Protein AF-A0A7S2Q113-F1 (afdb_monomer_lite)

Structure (mmCIF, N/CA/C/O backbone):
data_AF-A0A7S2Q113-F1
#
_entry.id   AF-A0A7S2Q113-F1
#
loop_
_atom_site.group_PDB
_atom_site.id
_atom_site.type_symbol
_atom_site.label_atom_id
_atom_site.label_alt_id
_atom_site.label_comp_id
_atom_site.label_asym_id
_atom_site.label_entity_id
_atom_site.label_seq_id
_atom_site.pdbx_PDB_ins_code
_atom_site.Cartn_x
_atom_site.Cartn_y
_atom_site.Cartn_z
_atom_site.occupancy
_atom_site.B_iso_or_equiv
_atom_site.auth_seq_id
_atom_site.auth_comp_id
_atom_site.auth_asym_id
_atom_site.auth_atom_id
_atom_site.pdbx_PDB_model_num
ATOM 1 N N . TRP A 1 1 ? 36.086 -0.479 -54.208 1.00 51.16 1 TRP A N 1
ATOM 2 C CA . TRP A 1 1 ? 34.833 0.301 -54.248 1.00 51.16 1 TRP A CA 1
ATOM 3 C C . TRP A 1 1 ? 33.619 -0.475 -53.724 1.00 51.16 1 TRP A C 1
ATOM 5 O O . TRP A 1 1 ? 32.955 0.051 -52.846 1.00 51.16 1 TRP A O 1
ATOM 15 N N . ALA A 1 2 ? 33.371 -1.733 -54.125 1.00 56.09 2 ALA A N 1
ATOM 16 C CA . ALA A 1 2 ? 32.239 -2.530 -53.607 1.00 56.09 2 ALA A CA 1
ATOM 17 C C . ALA A 1 2 ? 32.288 -2.850 -52.088 1.00 56.09 2 ALA A C 1
ATOM 19 O O . ALA A 1 2 ? 31.263 -2.809 -51.418 1.00 56.09 2 ALA A O 1
ATOM 20 N N . GLY A 1 3 ? 33.473 -3.099 -51.512 1.00 57.47 3 GLY A N 1
ATOM 21 C CA . GLY A 1 3 ? 33.609 -3.416 -50.077 1.00 57.47 3 GLY A CA 1
ATOM 22 C C . GLY A 1 3 ? 33.326 -2.251 -49.114 1.00 57.47 3 GLY A C 1
ATOM 23 O O . GLY A 1 3 ? 32.937 -2.481 -47.974 1.00 57.47 3 GLY A O 1
ATOM 24 N N . PHE A 1 4 ? 33.463 -1.000 -49.572 1.00 55.62 4 PHE A N 1
ATOM 25 C CA . PHE A 1 4 ? 33.225 0.191 -48.742 1.00 55.62 4 PHE A CA 1
ATOM 26 C C . PHE A 1 4 ? 31.723 0.447 -48.529 1.00 55.62 4 PHE A C 1
ATOM 28 O O . PHE A 1 4 ? 31.308 0.892 -47.463 1.00 55.62 4 PHE A O 1
ATOM 35 N N . LEU A 1 5 ?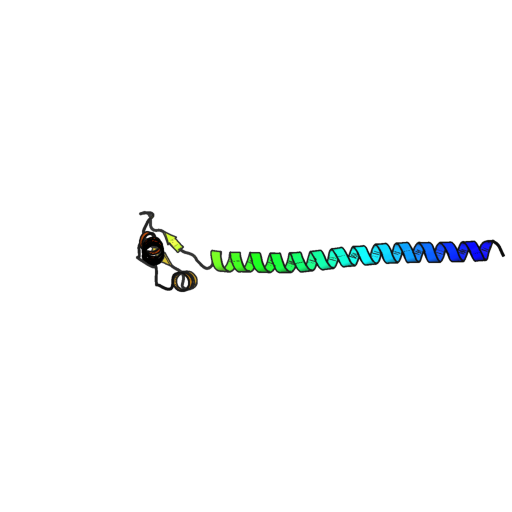 30.897 0.086 -49.519 1.00 56.81 5 LEU A N 1
ATOM 36 C CA . LEU A 1 5 ? 29.436 0.143 -49.422 1.00 56.81 5 LEU A CA 1
ATOM 37 C C . LEU A 1 5 ? 28.891 -0.941 -48.480 1.00 56.81 5 LEU A C 1
ATOM 39 O O . LEU A 1 5 ? 28.025 -0.656 -47.657 1.00 56.81 5 LEU A O 1
ATOM 43 N N . ALA A 1 6 ? 29.453 -2.154 -48.530 1.00 58.38 6 ALA A N 1
ATOM 44 C CA . ALA A 1 6 ? 29.066 -3.239 -47.628 1.00 58.38 6 ALA A CA 1
ATOM 45 C C . ALA A 1 6 ? 29.376 -2.903 -46.155 1.00 58.38 6 ALA A C 1
ATOM 47 O O . ALA A 1 6 ? 28.520 -3.081 -45.288 1.00 58.38 6 ALA A O 1
ATOM 48 N N . ALA A 1 7 ? 30.552 -2.328 -45.876 1.00 60.59 7 ALA A N 1
ATOM 49 C CA . ALA A 1 7 ? 30.933 -1.906 -44.526 1.00 60.59 7 ALA A CA 1
ATOM 50 C C . ALA A 1 7 ? 29.991 -0.831 -43.944 1.00 60.59 7 ALA A C 1
ATOM 52 O O . ALA A 1 7 ? 29.646 -0.896 -42.764 1.00 60.59 7 ALA A O 1
ATOM 53 N N . GLY A 1 8 ? 29.519 0.110 -44.773 1.00 61.81 8 GLY A N 1
ATOM 54 C CA . GLY A 1 8 ? 28.545 1.129 -44.364 1.00 61.81 8 GLY A CA 1
ATOM 55 C C . GLY A 1 8 ? 27.152 0.567 -44.056 1.00 61.81 8 GLY A C 1
ATOM 56 O O . GLY A 1 8 ? 26.486 1.031 -43.135 1.00 61.81 8 GLY A O 1
ATOM 57 N N . THR A 1 9 ? 26.710 -0.467 -44.778 1.00 67.94 9 THR A N 1
ATOM 58 C CA . THR A 1 9 ? 25.408 -1.108 -44.507 1.00 67.94 9 THR A CA 1
ATOM 59 C C . THR A 1 9 ? 25.409 -1.959 -43.238 1.00 67.94 9 THR A C 1
ATOM 61 O O . THR A 1 9 ? 24.409 -1.998 -42.522 1.00 67.94 9 THR A O 1
ATOM 64 N N . VAL A 1 10 ? 26.539 -2.595 -42.910 1.00 69.44 10 VAL A N 1
ATOM 65 C CA . VAL A 1 10 ? 26.670 -3.413 -41.695 1.00 69.44 10 VAL A CA 1
ATOM 66 C C . VAL A 1 10 ? 26.693 -2.535 -40.441 1.00 69.44 10 VAL A C 1
ATOM 68 O O . VAL A 1 10 ? 26.041 -2.871 -39.453 1.00 69.44 10 VAL A O 1
ATOM 71 N N . SER A 1 11 ? 27.373 -1.384 -40.474 1.00 72.50 11 SER A N 1
ATOM 72 C CA . SER A 1 11 ? 27.407 -0.458 -39.332 1.00 72.50 11 SER A CA 1
ATOM 73 C C . SER A 1 11 ? 26.042 0.178 -39.049 1.00 72.50 11 SER A C 1
ATOM 75 O O . SER A 1 11 ? 25.645 0.276 -37.887 1.00 72.50 11 SER A O 1
ATOM 77 N N . LEU A 1 12 ? 25.284 0.529 -40.093 1.00 71.19 12 LEU A N 1
ATOM 78 C CA . LEU A 1 12 ? 23.906 1.019 -39.966 1.00 71.19 12 LEU A CA 1
ATOM 79 C C . LEU A 1 12 ? 22.956 -0.052 -39.413 1.00 71.19 12 LEU A C 1
ATOM 81 O O . LEU A 1 12 ? 22.134 0.250 -38.549 1.00 71.19 12 LEU A O 1
ATOM 85 N N . GLY A 1 13 ? 23.093 -1.305 -39.857 1.00 72.62 13 GLY A N 1
ATOM 86 C CA . GLY A 1 13 ? 22.308 -2.425 -39.331 1.00 72.62 13 GLY A CA 1
ATOM 87 C C . GLY A 1 13 ? 22.566 -2.678 -37.843 1.00 72.62 13 GLY A C 1
ATOM 88 O O . GLY A 1 13 ? 21.622 -2.828 -37.068 1.00 72.62 13 GLY A O 1
ATOM 89 N N . LEU A 1 14 ? 23.832 -2.650 -37.415 1.00 74.88 14 LEU A N 1
ATOM 90 C CA . LEU A 1 14 ? 24.204 -2.798 -36.004 1.00 74.88 14 LEU A CA 1
ATOM 91 C C . LEU A 1 14 ? 23.697 -1.634 -35.144 1.00 74.88 14 LEU A C 1
ATOM 93 O O . LEU A 1 14 ? 23.213 -1.866 -34.037 1.00 74.88 14 LEU A O 1
ATOM 97 N N . ALA A 1 15 ? 23.747 -0.402 -35.656 1.00 76.81 15 ALA A N 1
ATOM 98 C CA . ALA A 1 15 ? 23.194 0.761 -34.968 1.00 76.81 15 ALA A CA 1
ATOM 99 C C . ALA A 1 15 ? 21.667 0.663 -34.806 1.00 76.81 15 ALA A C 1
ATOM 101 O O . ALA A 1 15 ? 21.149 0.964 -33.733 1.00 76.81 15 ALA A O 1
ATOM 102 N N . ALA A 1 16 ? 20.949 0.183 -35.825 1.00 74.56 16 ALA A N 1
ATOM 103 C CA . ALA A 1 16 ? 19.502 -0.025 -35.752 1.00 74.56 16 ALA A CA 1
ATOM 104 C C . ALA A 1 16 ? 19.119 -1.108 -34.728 1.00 74.56 16 ALA A C 1
ATOM 106 O O . ALA A 1 16 ? 18.182 -0.920 -33.953 1.00 74.56 16 ALA A O 1
ATOM 107 N N . VAL A 1 17 ? 19.872 -2.213 -34.668 1.00 76.81 17 VAL A N 1
ATOM 108 C CA . VAL A 1 17 ? 19.665 -3.275 -33.667 1.00 76.81 17 VAL A CA 1
ATOM 109 C C . VAL A 1 17 ? 20.003 -2.783 -32.258 1.00 76.81 17 VAL A C 1
ATOM 111 O O . VAL A 1 17 ? 19.256 -3.061 -31.320 1.00 76.81 17 VAL A O 1
ATOM 114 N N . ALA A 1 18 ? 21.080 -2.009 -32.098 1.00 78.31 18 ALA A N 1
ATOM 115 C CA . ALA A 1 18 ? 21.433 -1.393 -30.821 1.00 78.31 18 ALA A CA 1
ATOM 116 C C . ALA A 1 18 ? 20.352 -0.408 -30.349 1.00 78.31 18 ALA A C 1
ATOM 11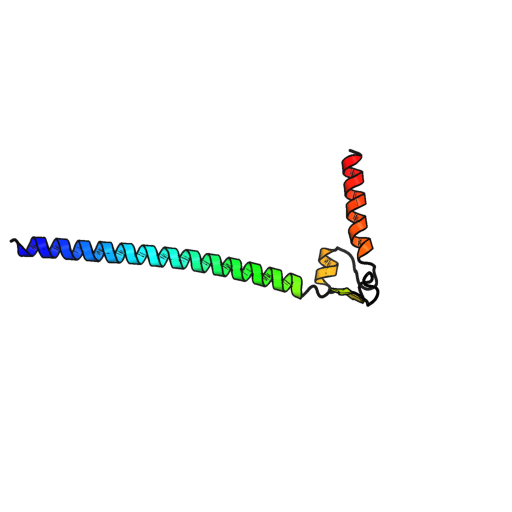8 O O . ALA A 1 18 ? 19.982 -0.420 -29.176 1.00 78.31 18 ALA A O 1
ATOM 119 N N . TRP A 1 19 ? 19.792 0.391 -31.261 1.00 76.12 19 TRP A N 1
ATOM 120 C CA . TRP A 1 19 ? 18.712 1.328 -30.955 1.00 76.12 19 TRP A CA 1
ATOM 121 C C . TRP A 1 19 ? 17.418 0.609 -30.561 1.00 76.12 19 TRP A C 1
ATOM 123 O O . TRP A 1 19 ? 16.808 0.957 -29.553 1.00 76.12 19 TRP A O 1
ATOM 133 N N . ALA A 1 20 ? 17.038 -0.436 -31.303 1.00 72.94 20 ALA A N 1
ATOM 134 C CA . ALA A 1 20 ? 15.872 -1.263 -30.993 1.00 72.94 20 ALA A CA 1
ATOM 135 C C . ALA A 1 20 ? 16.026 -2.029 -29.664 1.00 72.94 20 ALA A C 1
ATOM 137 O O . ALA A 1 20 ? 15.057 -2.218 -28.926 1.00 72.94 20 ALA A O 1
ATOM 138 N N . GLY A 1 21 ? 17.246 -2.461 -29.328 1.00 69.44 21 GLY A N 1
ATOM 139 C CA . GLY A 1 21 ? 17.554 -3.058 -28.028 1.00 69.44 21 GLY A CA 1
ATOM 140 C C . GLY A 1 21 ? 17.483 -2.040 -26.887 1.00 69.44 21 GLY A C 1
ATOM 141 O O . GLY A 1 21 ? 16.926 -2.333 -25.829 1.00 69.44 21 GLY A O 1
ATOM 142 N N . TYR A 1 22 ? 17.994 -0.829 -27.116 1.00 75.62 22 TYR A N 1
ATOM 143 C CA . TYR A 1 22 ? 17.987 0.256 -26.137 1.00 75.62 22 TYR A CA 1
ATOM 144 C C . TYR A 1 22 ? 16.570 0.746 -25.813 1.00 75.62 22 TYR A C 1
ATOM 146 O O . TYR A 1 22 ? 16.236 0.902 -24.639 1.00 75.62 22 TYR A O 1
ATOM 154 N N . SER A 1 23 ? 15.709 0.922 -26.821 1.00 71.69 23 SER A N 1
ATOM 155 C CA . SER A 1 23 ? 14.307 1.302 -26.598 1.00 71.69 23 SER A CA 1
ATOM 156 C C . SER A 1 23 ? 13.568 0.252 -25.772 1.00 71.69 23 SER A C 1
ATOM 158 O O . SER A 1 23 ? 12.878 0.589 -24.817 1.00 71.69 23 SER A O 1
ATOM 160 N N . ARG A 1 24 ? 13.804 -1.033 -26.052 1.00 73.81 24 ARG A N 1
ATOM 161 C CA . ARG A 1 24 ? 13.170 -2.128 -25.315 1.00 73.81 24 ARG A CA 1
ATOM 162 C C . ARG A 1 24 ? 13.595 -2.174 -23.844 1.00 73.81 24 ARG A C 1
ATOM 164 O O . ARG A 1 24 ? 12.769 -2.441 -22.978 1.00 73.81 24 ARG A O 1
ATOM 171 N N . LEU A 1 25 ? 14.870 -1.914 -23.546 1.00 70.56 25 LEU A N 1
ATOM 172 C CA . LEU A 1 25 ? 15.361 -1.834 -22.164 1.00 70.56 25 LEU A CA 1
ATOM 173 C C . LEU A 1 25 ? 14.754 -0.652 -21.405 1.00 70.56 25 LEU A C 1
ATOM 175 O O . LEU A 1 25 ? 14.456 -0.779 -20.218 1.00 70.56 25 LEU A O 1
ATOM 179 N N . ARG A 1 26 ? 14.545 0.473 -22.091 1.00 78.19 26 ARG A N 1
ATOM 180 C CA . ARG A 1 26 ? 13.872 1.639 -21.521 1.00 78.19 26 ARG A CA 1
ATOM 181 C C . ARG A 1 26 ? 12.420 1.328 -21.163 1.00 78.19 26 ARG A C 1
ATOM 183 O O . ARG A 1 26 ? 12.022 1.598 -20.036 1.00 78.19 26 ARG A O 1
ATOM 190 N N . ASP A 1 27 ? 11.684 0.676 -22.060 1.00 76.56 27 ASP A N 1
ATOM 191 C CA . ASP A 1 27 ? 10.295 0.278 -21.800 1.00 76.56 27 ASP A CA 1
ATOM 192 C C . ASP A 1 27 ? 10.199 -0.668 -20.589 1.00 76.56 27 ASP A C 1
ATOM 194 O O . ASP A 1 27 ? 9.335 -0.506 -19.728 1.00 76.56 27 ASP A O 1
ATOM 198 N N . PHE A 1 28 ? 11.132 -1.620 -20.457 1.00 71.94 28 PHE A N 1
ATOM 199 C CA . PHE A 1 28 ? 11.198 -2.488 -19.275 1.00 71.94 28 PHE A CA 1
ATOM 200 C C . PHE A 1 28 ? 11.497 -1.720 -17.983 1.00 71.94 28 PHE A C 1
ATOM 202 O O . PHE A 1 28 ? 10.950 -2.062 -16.934 1.00 71.94 28 PHE A O 1
ATOM 209 N N . TYR A 1 29 ? 12.351 -0.699 -18.039 1.00 77.38 29 TYR A N 1
ATOM 210 C CA . TYR A 1 29 ? 12.685 0.124 -16.878 1.00 77.38 29 TYR A CA 1
ATOM 211 C C . TYR A 1 29 ? 11.492 0.975 -16.419 1.00 77.38 29 TYR A C 1
ATOM 213 O O . TYR A 1 29 ? 11.192 1.033 -15.224 1.00 77.38 29 TYR A O 1
ATOM 221 N N . ASP A 1 30 ? 10.760 1.568 -17.360 1.00 80.06 30 ASP A N 1
ATOM 222 C CA . ASP A 1 30 ? 9.564 2.361 -17.066 1.00 80.06 30 ASP A CA 1
ATOM 223 C C . ASP A 1 30 ? 8.452 1.480 -16.464 1.00 80.06 30 ASP A C 1
ATOM 225 O O . ASP A 1 30 ? 7.852 1.832 -15.447 1.00 80.06 30 ASP A O 1
ATOM 229 N N . VAL A 1 31 ? 8.250 0.266 -16.986 1.00 76.44 31 VAL A N 1
ATOM 230 C CA . VAL A 1 31 ? 7.307 -0.703 -16.396 1.00 76.44 31 VAL A CA 1
ATOM 231 C C . VAL A 1 31 ? 7.759 -1.160 -15.005 1.00 76.44 31 VAL A C 1
ATOM 233 O O . VAL A 1 31 ? 6.943 -1.261 -14.089 1.00 76.44 31 VAL A O 1
ATOM 236 N N . TYR A 1 32 ? 9.055 -1.408 -14.805 1.00 74.38 32 TYR A N 1
ATOM 237 C CA . TYR A 1 32 ? 9.588 -1.831 -13.508 1.00 74.38 32 TYR A CA 1
ATOM 238 C C . TYR A 1 32 ? 9.432 -0.750 -12.432 1.00 74.38 32 TYR A C 1
ATOM 240 O O . TYR A 1 32 ? 9.077 -1.050 -11.290 1.00 74.38 32 TYR A O 1
ATOM 248 N N . THR A 1 33 ? 9.681 0.512 -12.782 1.00 78.94 33 THR A N 1
ATOM 249 C CA . THR A 1 33 ? 9.498 1.636 -11.854 1.00 78.94 33 THR A CA 1
ATOM 250 C C . THR A 1 33 ? 8.029 1.822 -11.486 1.00 78.94 33 THR A C 1
ATOM 252 O O . THR A 1 33 ? 7.731 1.965 -10.298 1.00 78.94 33 THR A O 1
ATOM 255 N N . LEU A 1 34 ? 7.115 1.712 -12.452 1.00 82.25 34 LEU A N 1
ATOM 256 C CA . LEU A 1 34 ? 5.673 1.749 -12.207 1.00 82.25 34 LEU A CA 1
ATOM 257 C C . LEU A 1 34 ? 5.220 0.604 -11.287 1.00 82.25 34 LEU A C 1
ATOM 259 O O . LEU A 1 34 ? 4.583 0.857 -10.266 1.00 82.25 34 LEU A O 1
ATOM 263 N N . LEU A 1 35 ? 5.654 -0.630 -11.556 1.00 70.69 35 LEU A N 1
ATOM 264 C CA . LEU A 1 35 ? 5.385 -1.790 -10.698 1.00 70.69 35 LEU A CA 1
ATOM 265 C C . LEU A 1 35 ? 5.974 -1.633 -9.289 1.00 70.69 35 LEU A C 1
ATOM 267 O O . LEU A 1 35 ? 5.374 -2.077 -8.315 1.00 70.69 35 LEU A O 1
ATOM 271 N N . CYS A 1 36 ? 7.138 -0.998 -9.142 1.00 75.44 36 CYS A N 1
ATOM 272 C CA . CYS A 1 36 ? 7.710 -0.697 -7.828 1.00 75.44 36 CYS A CA 1
ATOM 273 C C . CYS A 1 36 ? 6.876 0.322 -7.047 1.00 75.44 36 CYS A C 1
ATOM 275 O O . CYS A 1 36 ? 6.743 0.190 -5.828 1.00 75.44 36 CYS A O 1
ATOM 277 N N . VAL A 1 37 ? 6.330 1.332 -7.724 1.00 76.56 37 VAL A N 1
ATOM 278 C CA . VAL A 1 37 ? 5.443 2.325 -7.108 1.00 76.56 37 VAL A CA 1
ATOM 279 C C . VAL A 1 37 ? 4.122 1.675 -6.704 1.00 76.56 37 VAL A C 1
ATOM 281 O O . VAL A 1 37 ? 3.712 1.835 -5.557 1.00 76.56 37 VAL A O 1
ATOM 284 N N . GLU A 1 38 ? 3.512 0.869 -7.575 1.00 72.94 38 GLU A N 1
ATOM 285 C CA . GLU A 1 38 ? 2.299 0.110 -7.243 1.00 72.94 38 GLU A CA 1
ATOM 286 C C . GLU A 1 38 ? 2.539 -0.884 -6.106 1.00 72.94 38 GLU A C 1
ATOM 288 O O . GLU A 1 38 ? 1.742 -0.977 -5.172 1.00 72.94 38 GLU A O 1
ATOM 293 N N . ARG A 1 39 ? 3.683 -1.577 -6.111 1.00 72.25 39 ARG A N 1
ATOM 294 C CA . ARG A 1 39 ? 4.059 -2.486 -5.026 1.00 72.25 39 ARG A CA 1
ATOM 295 C C . ARG A 1 39 ? 4.216 -1.738 -3.709 1.00 72.25 39 ARG A C 1
ATOM 297 O O . ARG A 1 39 ? 3.722 -2.217 -2.694 1.00 72.25 39 ARG A O 1
ATOM 304 N N . LYS A 1 40 ? 4.856 -0.567 -3.705 1.00 76.25 40 LYS A N 1
ATOM 305 C CA . LYS A 1 40 ? 4.949 0.270 -2.502 1.00 76.25 40 LYS A CA 1
ATOM 306 C C . LYS A 1 40 ? 3.573 0.732 -2.040 1.00 76.25 40 LYS A C 1
ATOM 308 O O . LYS A 1 40 ? 3.275 0.565 -0.869 1.00 76.25 40 LYS A O 1
ATOM 313 N N . ALA A 1 41 ? 2.726 1.225 -2.940 1.00 70.56 41 ALA A N 1
ATOM 314 C CA . ALA A 1 41 ? 1.370 1.649 -2.602 1.00 70.56 41 ALA A CA 1
ATOM 315 C C . ALA A 1 41 ? 0.541 0.498 -2.006 1.00 70.56 41 ALA A C 1
ATOM 317 O O . ALA A 1 41 ? -0.073 0.666 -0.958 1.00 70.56 41 ALA A O 1
ATOM 318 N N . SER A 1 42 ? 0.584 -0.690 -2.617 1.00 64.88 42 SER A N 1
ATOM 319 C CA . SER A 1 42 ? -0.102 -1.885 -2.107 1.00 64.88 42 SER A CA 1
ATOM 320 C C . SER A 1 42 ? 0.443 -2.339 -0.753 1.00 64.88 42 SER A C 1
ATOM 322 O O . SER A 1 42 ? -0.340 -2.671 0.131 1.00 64.88 42 SER A O 1
ATOM 324 N N . ALA A 1 43 ? 1.764 -2.286 -0.554 1.00 69.38 43 ALA A N 1
ATOM 325 C CA . ALA A 1 43 ? 2.390 -2.589 0.725 1.00 69.38 43 ALA A CA 1
ATOM 326 C C . ALA A 1 43 ? 1.973 -1.581 1.798 1.00 69.38 43 ALA A C 1
ATOM 328 O O . ALA A 1 43 ? 1.638 -1.997 2.892 1.00 69.38 43 ALA A O 1
ATOM 329 N N . THR A 1 44 ? 1.923 -0.284 1.490 1.00 71.56 44 THR A N 1
ATOM 330 C CA . THR A 1 44 ? 1.480 0.750 2.436 1.00 71.56 44 THR A CA 1
ATOM 331 C C . THR A 1 44 ? -0.003 0.625 2.774 1.00 71.56 44 THR A C 1
ATOM 333 O O . THR A 1 44 ? -0.384 0.816 3.921 1.00 71.56 44 THR A O 1
ATOM 336 N N . ILE A 1 45 ? -0.855 0.279 1.805 1.00 65.69 45 ILE A N 1
ATOM 337 C CA . ILE A 1 45 ? -2.276 0.016 2.071 1.00 65.69 45 ILE A CA 1
ATOM 338 C C . ILE A 1 45 ? -2.425 -1.221 2.954 1.00 65.69 45 ILE A C 1
ATOM 340 O O . ILE A 1 45 ? -3.165 -1.177 3.930 1.00 65.69 45 ILE A O 1
ATOM 344 N N . LEU A 1 46 ? -1.705 -2.302 2.647 1.00 63.19 46 LEU A N 1
ATOM 345 C CA . LEU A 1 46 ? -1.700 -3.502 3.478 1.00 63.19 46 LEU A CA 1
ATOM 346 C C . LEU A 1 46 ? -1.154 -3.221 4.876 1.00 63.19 46 LEU A C 1
ATOM 348 O O . LEU A 1 46 ? -1.726 -3.717 5.828 1.00 63.19 46 LEU A O 1
ATOM 352 N N . ASP A 1 47 ? -0.122 -2.396 5.013 1.00 60.88 47 ASP A N 1
ATOM 353 C CA . ASP A 1 47 ? 0.436 -1.977 6.300 1.00 60.88 47 ASP A CA 1
ATOM 354 C C . ASP A 1 47 ? -0.594 -1.174 7.111 1.00 60.88 47 ASP A C 1
ATOM 356 O O . ASP A 1 47 ? -0.880 -1.518 8.249 1.00 60.88 47 ASP A O 1
ATOM 360 N N . MET A 1 48 ? -1.286 -0.204 6.496 1.00 60.31 48 MET A N 1
ATOM 361 C CA . MET A 1 48 ? -2.389 0.527 7.147 1.00 60.31 48 MET A CA 1
ATOM 362 C C . MET A 1 48 ? -3.559 -0.385 7.555 1.00 60.31 48 MET A C 1
ATOM 364 O O . MET A 1 48 ? -4.182 -0.177 8.600 1.00 60.31 48 MET A O 1
ATOM 368 N N . VAL A 1 49 ? -3.879 -1.390 6.737 1.00 61.31 49 VAL A N 1
ATOM 369 C CA . VAL A 1 49 ? -4.955 -2.359 7.010 1.00 61.31 49 VAL A CA 1
ATOM 370 C C . VAL A 1 49 ? -4.521 -3.406 8.046 1.00 61.31 49 VAL A C 1
ATOM 372 O O . VAL A 1 49 ? -5.334 -3.847 8.851 1.00 61.31 49 VAL A O 1
ATOM 375 N N . CYS A 1 50 ? -3.247 -3.790 8.081 1.00 56.41 50 CYS A N 1
ATOM 376 C CA . CYS A 1 50 ? -2.708 -4.753 9.041 1.00 56.41 50 CYS A CA 1
ATOM 377 C C . CYS A 1 50 ? -2.397 -4.117 10.406 1.00 56.41 50 CYS A C 1
ATOM 379 O O . CYS A 1 50 ? -2.603 -4.780 11.421 1.00 56.41 50 CYS A O 1
ATOM 381 N N . ASP A 1 51 ? -1.995 -2.844 10.465 1.00 53.34 51 ASP A N 1
ATOM 382 C CA . ASP A 1 51 ? -1.849 -2.081 11.719 1.00 53.34 51 ASP A CA 1
ATOM 383 C C . ASP A 1 51 ? -3.207 -1.690 12.334 1.00 53.34 51 ASP A C 1
ATOM 385 O O . ASP A 1 51 ? -3.317 -1.369 13.527 1.00 53.34 51 ASP A O 1
ATOM 389 N N . SER A 1 52 ? -4.290 -1.775 11.556 1.00 57.25 52 SER A N 1
ATOM 390 C CA . SER A 1 52 ? -5.661 -1.701 12.066 1.00 57.25 52 SER A CA 1
ATOM 391 C C . SER A 1 52 ? -6.146 -3.049 12.615 1.00 57.25 52 SER A C 1
ATOM 393 O O . SER A 1 52 ? -7.124 -3.626 12.154 1.00 57.25 52 SER A O 1
ATOM 395 N N . VAL A 1 53 ? -5.465 -3.568 13.645 1.00 65.12 53 VAL A N 1
ATOM 396 C CA . VAL A 1 53 ? -5.915 -4.776 14.354 1.00 65.12 53 VAL A CA 1
ATOM 397 C C . VAL A 1 53 ? -7.178 -4.460 15.156 1.00 65.12 53 VAL A C 1
ATOM 399 O O . VAL A 1 53 ? -7.122 -3.867 16.236 1.00 65.12 53 VAL A O 1
ATOM 402 N N . VAL A 1 54 ? -8.319 -4.895 14.628 1.00 66.12 54 VAL A N 1
ATOM 403 C CA . VAL A 1 54 ? -9.601 -4.924 15.335 1.00 66.12 54 VAL A CA 1
ATOM 404 C C . VAL A 1 54 ? -9.885 -6.363 15.721 1.00 66.12 54 VAL A C 1
ATOM 406 O O . VAL A 1 54 ? -10.079 -7.223 14.864 1.00 66.12 54 VAL A O 1
ATOM 409 N N . LEU A 1 55 ? -9.890 -6.636 17.021 1.00 72.69 55 LEU A N 1
ATOM 410 C CA . LEU A 1 55 ? -10.294 -7.934 17.542 1.00 72.69 55 LEU A CA 1
ATOM 411 C C . LEU A 1 55 ? -11.774 -7.880 17.888 1.00 72.69 55 LEU A C 1
ATOM 413 O O . LEU A 1 55 ? -12.208 -7.037 18.673 1.00 72.69 55 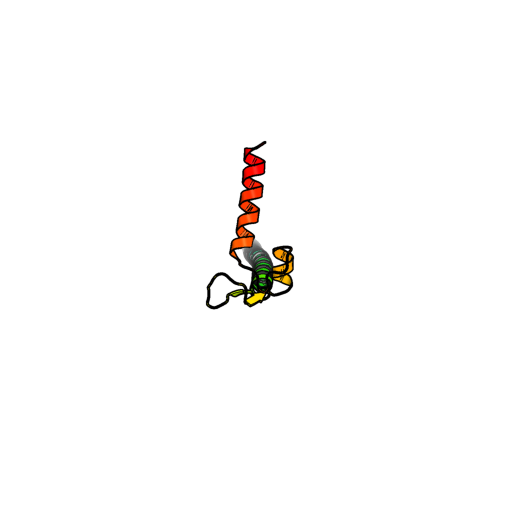LEU A O 1
ATOM 417 N N . ILE A 1 56 ? -12.535 -8.808 17.326 1.00 74.62 56 ILE A N 1
ATOM 418 C CA . ILE A 1 56 ? -13.949 -9.001 17.637 1.00 74.62 56 ILE A CA 1
ATOM 419 C C . ILE A 1 56 ? -14.030 -10.009 18.786 1.00 74.62 56 ILE A C 1
ATOM 421 O O . ILE A 1 56 ? -13.264 -10.972 18.822 1.00 74.62 56 ILE A O 1
ATOM 425 N N . ALA A 1 57 ? -14.877 -9.741 19.774 1.00 77.00 57 ALA A N 1
ATOM 426 C CA . ALA A 1 57 ? -15.139 -10.663 20.870 1.00 77.00 57 ALA A CA 1
ATOM 427 C C . ALA A 1 57 ? -15.872 -11.921 20.364 1.00 77.00 57 ALA A C 1
ATOM 429 O O . ALA A 1 57 ? -16.359 -11.967 19.235 1.00 77.00 57 ALA A O 1
ATOM 430 N N . GLU A 1 58 ? -15.950 -12.960 21.201 1.00 77.31 58 GLU A N 1
ATOM 431 C CA . GLU A 1 58 ? -16.595 -14.240 20.850 1.00 77.31 58 GLU A CA 1
ATOM 432 C C . GLU A 1 58 ? -18.086 -1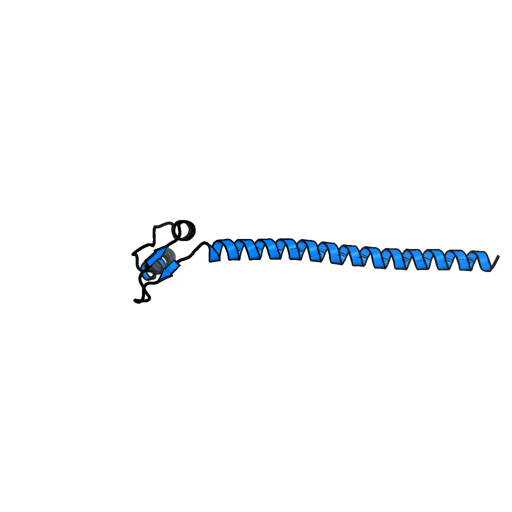4.101 20.497 1.00 77.31 58 GLU A C 1
ATOM 434 O O . GLU A 1 58 ? -18.656 -14.984 19.861 1.00 77.31 58 GLU A O 1
ATOM 439 N N . ASP A 1 59 ? -18.708 -12.981 20.873 1.00 78.69 59 ASP A N 1
ATOM 440 C CA . ASP A 1 59 ? -20.081 -12.628 20.512 1.00 78.69 59 ASP A CA 1
ATOM 441 C C . ASP A 1 59 ? -20.238 -12.173 19.048 1.00 78.69 59 ASP A C 1
ATOM 443 O O . ASP A 1 59 ? -21.363 -12.053 18.562 1.00 78.69 59 ASP A O 1
ATOM 447 N N . GLY A 1 60 ? -19.131 -11.929 18.338 1.00 76.31 60 GLY A N 1
ATOM 448 C CA . GLY A 1 60 ? -19.106 -11.546 16.927 1.00 76.31 60 GLY A CA 1
ATOM 449 C C . GLY A 1 60 ? -19.590 -10.122 16.629 1.00 76.31 60 GLY A C 1
ATOM 450 O O . GLY A 1 60 ? -19.593 -9.728 15.465 1.00 76.31 60 GLY A O 1
ATOM 451 N N . ASP A 1 61 ? -19.982 -9.347 17.643 1.00 79.06 61 ASP A N 1
ATOM 452 C CA . ASP A 1 61 ? -20.562 -8.003 17.482 1.00 79.06 61 ASP A CA 1
ATOM 453 C C . ASP A 1 61 ? -19.762 -6.944 18.250 1.00 79.06 61 ASP A C 1
ATOM 455 O O . ASP A 1 61 ? -19.688 -5.795 17.816 1.00 79.06 61 ASP A O 1
ATOM 459 N N . THR A 1 62 ? -19.102 -7.305 19.353 1.00 82.19 62 THR A N 1
ATOM 460 C CA . THR A 1 62 ? -18.372 -6.346 20.191 1.00 82.19 62 THR A CA 1
ATOM 461 C C . THR A 1 62 ? -16.892 -6.289 19.818 1.00 82.19 62 THR A C 1
ATOM 463 O O . THR A 1 62 ? -16.220 -7.311 19.697 1.00 82.19 62 THR A O 1
ATOM 466 N N . VAL A 1 63 ? -16.329 -5.088 19.680 1.00 82.69 63 VAL A N 1
ATOM 467 C CA . VAL A 1 63 ? -14.884 -4.903 19.485 1.00 82.69 63 VAL A CA 1
ATOM 468 C C . VAL A 1 63 ? -14.172 -5.070 20.828 1.00 82.69 63 VAL A C 1
ATOM 470 O O . VAL A 1 63 ? -14.280 -4.221 21.709 1.00 82.69 63 VAL A O 1
ATOM 473 N N . SER A 1 64 ? -13.411 -6.146 21.002 1.00 78.69 64 SER A N 1
ATOM 474 C CA . SER A 1 64 ? -12.626 -6.390 22.223 1.00 78.69 64 SER A CA 1
ATOM 475 C C . SER A 1 64 ? -11.376 -5.508 22.298 1.00 78.69 64 SER A C 1
ATOM 477 O O . SER A 1 64 ? -10.990 -5.042 23.375 1.00 78.69 64 SER A O 1
ATOM 479 N N . LYS A 1 65 ? -10.757 -5.231 21.148 1.00 76.00 65 LYS A N 1
ATOM 480 C CA . LYS A 1 65 ? -9.579 -4.369 21.035 1.00 76.00 65 LYS A CA 1
ATOM 481 C C . LYS A 1 65 ? -9.621 -3.625 19.708 1.00 76.00 65 LYS A C 1
ATOM 483 O O . LYS A 1 65 ? -9.717 -4.264 18.665 1.00 76.00 65 LYS A O 1
ATOM 488 N N . SER A 1 66 ? -9.540 -2.300 19.758 1.00 77.62 66 SER A N 1
ATOM 489 C CA . SER A 1 66 ? -9.322 -1.451 18.588 1.00 77.62 66 SER A CA 1
ATOM 490 C C . SER A 1 66 ? -7.912 -0.874 18.636 1.00 77.62 66 SER A C 1
ATOM 492 O O . SER A 1 66 ? -7.349 -0.661 19.714 1.00 77.62 66 SER A O 1
ATOM 494 N N . SER A 1 67 ? -7.317 -0.650 17.468 1.00 76.31 67 SER A N 1
ATOM 495 C CA . SER A 1 67 ? -6.084 0.119 17.363 1.00 76.31 67 SER A CA 1
ATOM 496 C C . SER A 1 67 ? -6.388 1.584 17.042 1.00 76.31 67 SER A C 1
ATOM 498 O O . SER A 1 67 ? -7.405 1.927 16.439 1.00 76.31 67 SER A O 1
ATOM 500 N N . GLN A 1 68 ? -5.473 2.465 17.442 1.00 74.69 68 GLN A N 1
ATOM 501 C CA . GLN A 1 68 ? -5.600 3.914 17.272 1.00 74.69 68 GLN A CA 1
ATOM 502 C C . GLN A 1 68 ? -5.834 4.361 15.809 1.00 74.69 68 GLN A C 1
ATOM 504 O O . GLN A 1 68 ? -6.656 5.254 15.597 1.00 74.69 68 GLN A O 1
ATOM 509 N N . PRO A 1 69 ? -5.187 3.752 14.789 1.00 70.56 69 PRO A N 1
ATOM 510 C CA . PRO A 1 69 ? -5.471 4.050 13.383 1.00 70.56 69 PRO A CA 1
ATOM 511 C C . PRO A 1 69 ? -6.909 3.712 12.972 1.00 70.56 69 PRO A C 1
ATOM 513 O O . PRO A 1 69 ? -7.531 4.460 12.220 1.00 70.56 69 PRO A O 1
ATOM 516 N N . PHE A 1 70 ? -7.458 2.611 13.488 1.00 72.62 70 PHE A N 1
ATOM 517 C CA . PHE A 1 70 ? -8.841 2.221 13.224 1.00 72.62 70 PHE A CA 1
ATOM 518 C C . PHE A 1 70 ? -9.832 3.193 13.873 1.00 72.62 70 PHE A C 1
ATOM 520 O O . PHE A 1 70 ? -10.764 3.661 13.220 1.00 72.62 70 PHE A O 1
ATOM 527 N N . ASP A 1 71 ? -9.583 3.576 15.125 1.00 78.19 71 ASP A N 1
ATOM 528 C CA . ASP A 1 71 ? -10.402 4.571 15.824 1.00 78.19 71 ASP A CA 1
ATOM 529 C C . ASP A 1 71 ? -10.354 5.944 15.128 1.00 78.19 71 ASP A C 1
ATOM 531 O O . ASP A 1 71 ? -11.351 6.670 15.094 1.00 78.19 71 ASP A O 1
ATOM 535 N N . PHE A 1 72 ? -9.216 6.292 14.514 1.00 77.12 72 PHE A N 1
ATOM 536 C CA . PHE A 1 72 ? -9.080 7.493 13.690 1.00 77.12 72 PHE A CA 1
ATOM 537 C C . PHE A 1 72 ? -9.906 7.415 12.397 1.00 77.12 72 PHE A C 1
ATOM 539 O O . PHE A 1 72 ? -10.595 8.379 12.059 1.00 77.12 72 PHE A O 1
ATOM 546 N N . LEU A 1 73 ? -9.889 6.274 11.696 1.00 74.12 73 LEU A N 1
ATOM 547 C CA . LEU A 1 73 ? -10.684 6.056 10.479 1.00 74.12 73 LEU A CA 1
ATOM 548 C C . LEU A 1 73 ? -12.190 6.156 10.747 1.00 74.12 73 LEU A C 1
ATOM 550 O O . LEU A 1 73 ? -12.908 6.817 9.998 1.00 74.12 73 LEU A O 1
ATOM 554 N N . ILE A 1 74 ? -12.657 5.553 11.842 1.00 75.75 74 ILE A N 1
ATOM 555 C CA . ILE A 1 74 ? -14.071 5.573 12.247 1.00 75.75 74 ILE A CA 1
ATOM 556 C C . ILE A 1 74 ? -14.433 6.888 12.972 1.00 75.75 74 ILE A C 1
ATOM 558 O O . ILE A 1 74 ? -15.602 7.161 13.233 1.00 75.75 74 ILE A O 1
ATOM 562 N N . ARG A 1 75 ? -13.443 7.750 13.252 1.00 79.31 75 ARG A N 1
ATOM 563 C CA . ARG A 1 75 ? -13.569 9.021 13.996 1.00 79.31 75 ARG A CA 1
ATOM 564 C C . ARG A 1 75 ? -14.167 8.868 15.399 1.00 79.31 75 ARG A C 1
ATOM 566 O O . ARG A 1 75 ? -14.634 9.843 15.987 1.00 79.31 75 ARG A O 1
ATOM 573 N N . GLN A 1 76 ? -14.142 7.660 15.947 1.00 80.06 76 GLN A N 1
ATOM 574 C CA . GLN A 1 76 ? -14.577 7.354 17.302 1.00 80.06 76 GLN A CA 1
ATOM 575 C C . GLN A 1 76 ? -13.824 6.137 17.840 1.00 80.06 76 GLN A C 1
ATOM 577 O O . GLN A 1 76 ? -13.499 5.221 17.093 1.00 80.06 76 GLN A O 1
ATOM 582 N N . GLY A 1 77 ? -13.603 6.110 19.157 1.00 81.88 77 GLY A N 1
ATOM 583 C CA . GLY A 1 77 ? -13.062 4.935 19.840 1.00 81.88 77 GLY A CA 1
ATOM 584 C C . GLY A 1 77 ? -14.051 3.776 19.784 1.00 81.88 77 GLY A C 1
ATOM 585 O O . GLY A 1 77 ? -15.196 3.934 20.232 1.00 81.88 77 GLY A O 1
ATOM 586 N N . MET A 1 78 ? -13.615 2.649 19.223 1.00 79.38 78 MET A N 1
ATOM 587 C CA . MET A 1 78 ? -14.446 1.467 18.991 1.00 79.38 78 MET A CA 1
ATOM 588 C C . MET A 1 78 ? -14.260 0.367 20.032 1.00 79.38 78 MET A C 1
ATOM 590 O O . MET A 1 78 ? -15.110 -0.511 20.118 1.00 79.38 78 MET A O 1
ATOM 594 N N . GLN A 1 79 ? -13.220 0.419 20.865 1.00 84.62 79 GLN A N 1
ATOM 595 C CA . GLN A 1 79 ? -13.020 -0.560 21.932 1.00 84.62 79 GLN A CA 1
ATOM 596 C C . GLN A 1 79 ? -14.237 -0.651 22.871 1.00 84.62 79 GLN A C 1
ATOM 598 O O . GLN A 1 79 ? -14.701 0.349 23.418 1.00 84.62 79 GLN A O 1
ATOM 603 N N . GLY A 1 80 ? -14.747 -1.867 23.065 1.00 82.69 80 GLY A N 1
ATOM 604 C CA . GLY A 1 80 ? -15.921 -2.170 23.886 1.00 82.69 80 GLY A CA 1
ATOM 605 C C . GLY A 1 80 ? -17.261 -1.790 23.251 1.00 82.69 80 GLY A C 1
ATOM 606 O O . GLY A 1 80 ? -18.298 -1.979 23.885 1.00 82.69 80 GLY A O 1
ATOM 607 N N . LYS A 1 81 ? -17.269 -1.257 22.023 1.00 83.38 81 LYS A N 1
ATOM 608 C CA . LYS A 1 81 ? -18.494 -0.919 21.291 1.00 83.38 81 LYS A CA 1
ATOM 609 C C . LYS A 1 81 ? -18.861 -2.000 20.289 1.00 83.38 81 LYS A C 1
ATOM 611 O O . LYS A 1 81 ? -18.025 -2.781 19.839 1.00 83.38 81 LYS A O 1
ATOM 616 N N . LYS A 1 82 ? -20.134 -1.994 19.908 1.00 83.25 82 LYS A N 1
ATOM 617 C CA . LYS A 1 82 ? -20.656 -2.864 18.863 1.00 83.25 82 LYS A CA 1
ATOM 618 C C . LYS A 1 82 ? -20.272 -2.354 17.482 1.00 83.25 82 LYS A C 1
ATOM 620 O O . LYS A 1 82 ? -20.450 -1.168 17.198 1.00 83.25 82 LYS A O 1
ATOM 625 N N . ILE A 1 83 ? -19.819 -3.241 16.608 1.00 78.38 83 ILE A N 1
ATOM 626 C CA . ILE A 1 83 ? -19.499 -2.914 15.211 1.00 78.38 83 ILE A CA 1
ATOM 627 C C . ILE A 1 83 ? -20.768 -2.492 14.464 1.00 78.38 83 ILE A C 1
ATOM 629 O O . ILE A 1 83 ? -20.718 -1.585 13.636 1.00 78.38 83 ILE A O 1
ATOM 633 N N . SER A 1 84 ? -21.920 -3.073 14.812 1.00 79.25 84 SER A N 1
ATOM 634 C CA . SER A 1 84 ? -23.232 -2.693 14.268 1.00 79.25 84 SER A CA 1
ATOM 635 C C . SER A 1 84 ? -23.538 -1.191 14.387 1.00 79.25 84 SER A C 1
ATOM 637 O O . SER A 1 84 ? -24.120 -0.618 13.467 1.00 79.25 84 SER A O 1
ATOM 639 N N . SER A 1 85 ? -23.051 -0.518 15.435 1.00 76.00 85 SER A N 1
ATOM 640 C CA . SER A 1 85 ? -23.235 0.932 15.615 1.00 76.00 85 SER A CA 1
ATOM 641 C C . SER A 1 85 ? -22.516 1.797 14.564 1.00 76.00 85 SER A C 1
ATOM 643 O O . SER A 1 85 ? -22.929 2.929 14.312 1.00 76.00 85 SER A O 1
ATOM 645 N N . CYS A 1 86 ? -21.478 1.274 13.898 1.00 68.12 86 CYS A N 1
ATOM 646 C CA . CYS A 1 86 ? -20.818 1.976 12.791 1.00 68.12 86 CYS A CA 1
ATOM 647 C C . CYS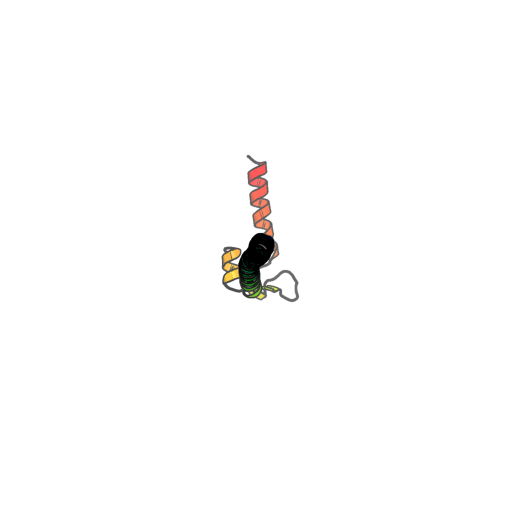 A 1 86 ? -21.696 2.041 11.540 1.00 68.12 86 CYS A C 1
ATOM 649 O O . CYS A 1 86 ? -21.668 3.040 10.827 1.00 68.12 86 CYS A O 1
ATOM 651 N N . PHE A 1 87 ? -22.487 0.999 11.280 1.00 68.50 87 PHE A N 1
ATOM 652 C CA . PHE A 1 87 ? -23.310 0.902 10.072 1.00 68.50 87 PHE A CA 1
ATOM 653 C C . PHE A 1 87 ? -24.612 1.712 10.166 1.00 68.50 87 PHE A C 1
ATOM 655 O O . PHE A 1 87 ? -25.183 2.090 9.146 1.00 68.50 87 PHE A O 1
ATOM 662 N N . GLU A 1 88 ? -25.079 2.034 11.375 1.00 61.47 88 GLU A N 1
ATOM 663 C CA . GLU A 1 88 ? -26.283 2.858 11.568 1.00 61.47 88 GLU A CA 1
ATOM 664 C C . GLU A 1 88 ? -26.072 4.324 11.163 1.00 61.47 88 GLU A C 1
ATOM 666 O O . GLU A 1 88 ? -27.010 4.992 10.726 1.00 61.47 88 GLU A O 1
ATOM 671 N N . THR A 1 89 ? -24.827 4.808 11.217 1.00 55.50 89 THR A N 1
ATOM 672 C CA . THR A 1 89 ? -24.486 6.184 10.821 1.00 55.50 89 THR A CA 1
ATOM 673 C C . THR A 1 89 ? -24.695 6.424 9.317 1.00 55.50 89 THR A C 1
ATOM 675 O O . THR A 1 89 ? -25.055 7.532 8.918 1.00 55.50 89 THR A O 1
ATOM 678 N N . GLU A 1 90 ? -24.555 5.399 8.467 1.00 54.88 90 GLU A N 1
ATOM 679 C CA . GLU A 1 90 ? -24.800 5.534 7.021 1.00 54.88 90 GLU A CA 1
ATOM 680 C C . GLU A 1 90 ? -26.293 5.603 6.672 1.00 54.88 90 GLU A C 1
ATOM 682 O O . GLU A 1 90 ? -26.671 6.331 5.753 1.00 54.88 90 GLU A O 1
ATOM 687 N N . ARG A 1 91 ? -27.172 4.938 7.437 1.00 52.66 91 ARG A N 1
ATOM 688 C CA . ARG A 1 91 ? -28.629 5.021 7.215 1.00 52.66 91 ARG A CA 1
ATOM 689 C C . ARG A 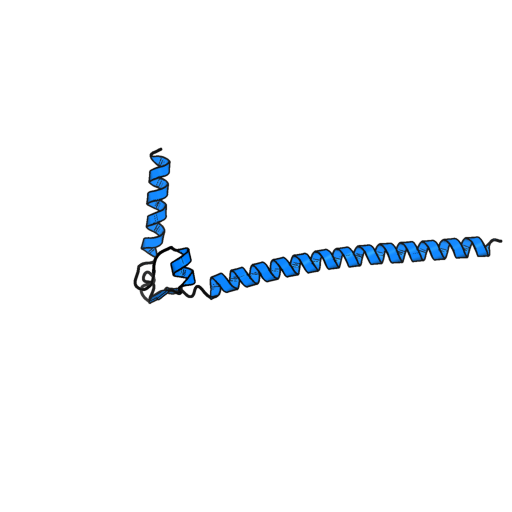1 91 ? -29.182 6.420 7.478 1.00 52.66 91 ARG A C 1
ATOM 691 O O . ARG A 1 91 ? -29.965 6.911 6.672 1.00 52.66 91 ARG A O 1
ATOM 698 N N . GLY A 1 92 ? -28.710 7.099 8.526 1.00 52.81 92 GLY A N 1
ATOM 699 C CA . GLY A 1 92 ? -29.108 8.487 8.797 1.00 52.81 92 GLY A CA 1
ATOM 700 C C . GLY A 1 92 ? -28.650 9.479 7.716 1.00 52.81 92 GLY A C 1
ATOM 701 O O . GLY A 1 92 ? -29.331 10.466 7.447 1.00 52.81 92 GLY A O 1
ATOM 702 N N . ALA A 1 93 ? -27.522 9.207 7.048 1.00 52.88 93 ALA A N 1
ATOM 703 C CA . ALA A 1 93 ? -27.029 10.027 5.939 1.00 52.88 93 ALA A CA 1
ATOM 704 C C . ALA A 1 93 ? -27.782 9.775 4.617 1.00 52.88 93 ALA A C 1
ATOM 706 O O . ALA A 1 93 ? -27.823 10.664 3.764 1.00 52.88 93 ALA A O 1
ATOM 707 N N . GLN A 1 94 ? -28.369 8.587 4.446 1.00 55.03 94 GLN A N 1
ATOM 708 C CA . GLN A 1 94 ? -29.211 8.237 3.301 1.00 55.03 94 GLN A CA 1
ATOM 709 C C . GLN A 1 94 ? -30.605 8.875 3.426 1.00 55.03 94 GLN A C 1
ATOM 711 O O . GLN A 1 94 ? -31.066 9.520 2.489 1.00 55.03 94 GLN A O 1
ATOM 716 N N . GLU A 1 95 ? -31.227 8.806 4.608 1.00 54.38 95 GLU A N 1
ATOM 717 C CA . GLU A 1 95 ? -32.545 9.413 4.863 1.00 54.38 95 GLU A CA 1
ATOM 718 C C . GLU A 1 95 ? -32.536 10.944 4.707 1.00 54.38 95 GLU A C 1
ATOM 720 O O . GLU A 1 95 ? -33.503 11.522 4.222 1.00 54.38 95 GLU A O 1
ATOM 725 N N . LEU A 1 96 ? -31.423 11.612 5.033 1.00 54.12 96 LEU A N 1
ATOM 726 C CA . LEU A 1 96 ? -31.247 13.051 4.790 1.00 54.12 96 LEU A CA 1
ATOM 727 C C . LEU A 1 96 ? -31.060 13.419 3.308 1.00 54.12 96 LEU A C 1
ATOM 729 O O . LEU A 1 96 ? -31.311 14.567 2.949 1.00 54.12 96 LEU A O 1
ATOM 733 N N . ARG A 1 97 ? -30.618 12.486 2.452 1.00 55.22 97 ARG A N 1
ATOM 734 C CA . ARG A 1 97 ? -30.576 12.696 0.992 1.00 55.22 97 ARG A CA 1
ATOM 735 C C . ARG A 1 97 ? -31.925 12.445 0.338 1.00 55.22 97 ARG A C 1
ATOM 737 O O . ARG A 1 97 ? -32.232 13.128 -0.625 1.00 55.22 97 ARG A O 1
ATOM 744 N N . ASP A 1 98 ? -32.702 11.503 0.861 1.00 59.97 98 ASP A N 1
ATOM 745 C CA . ASP A 1 98 ? -34.042 11.198 0.350 1.00 59.97 98 ASP A CA 1
ATOM 746 C C . ASP A 1 98 ? -35.107 12.195 0.860 1.00 59.97 98 ASP A C 1
ATOM 748 O O . ASP A 1 98 ? -36.204 12.271 0.310 1.00 59.97 98 ASP A O 1
ATOM 752 N N . ALA A 1 99 ? -34.787 12.979 1.898 1.00 56.78 99 ALA A N 1
ATOM 753 C CA . ALA A 1 99 ? -35.617 14.065 2.428 1.00 56.78 99 ALA A CA 1
ATOM 754 C C . ALA A 1 99 ? -35.325 15.456 1.815 1.00 56.78 99 ALA A C 1
ATOM 756 O O . ALA A 1 99 ? -35.954 16.437 2.224 1.00 56.78 99 ALA A O 1
ATOM 757 N N . LEU A 1 100 ? -34.382 15.549 0.870 1.00 50.47 100 LEU A N 1
ATOM 758 C CA . LEU A 1 100 ? -33.991 16.760 0.131 1.00 50.47 100 LEU A CA 1
ATOM 759 C C . LEU A 1 100 ? -34.411 16.648 -1.339 1.00 50.47 100 LEU A C 1
ATOM 761 O O . LEU A 1 100 ? -34.830 17.689 -1.895 1.00 50.47 100 LEU A O 1
#

Radius of gyration: 30.13 Å; chains: 1; bounding box: 70×31×78 Å

Foldseek 3Di:
DVVVVVVVVVVVVVVVVVVVVVVVVVVVVVVVVVVVVVVVVVVVVVVLVVQQDFDDPPVNFAGCDGHPSVCVVLVHDRHRHGPVVSVVVVVVVVVVVVVD

Organism: NCBI:txid1333877

Secondary structure (DSSP, 8-state):
-HHHHHHHHHHHHHHHHHHHHHHHHHHHHHHHHHHHHHHHHHHHHHHHHHS---EEPTTSSBEEE--HHHHHHTTS--TTSBTHHHHHHHHHHHHHHHT-

pLDDT: mean 70.03, std 9.37, range [50.47, 84.62]

Sequence (100 aa):
WAGFLAAGTVSLGLAAVAWAGYSRLRDFYDVYTLLCVERKASATILDMVCDSVVLIAEDGDTVSKSSQPFDFLIRQGMQGKKISSCFETERGAQELRDAL